Protein AF-A0A7U6Y5M7-F1 (afdb_monomer_lite)

Radius of gyration: 19.62 Å; chains: 1; bounding box: 48×34×71 Å

pLDDT: mean 72.95, std 18.57, range [32.0, 94.06]

Secondary structure (DSSP, 8-state):
-HHHHHHHHHHHHHHHHHHHHHHHHHH-EEE---EEEETTEEEEE-SPBPHHHHHHHHHHHHHHHTTTEEEETTEEEEEHHHHHH-HHHHHHHHHHHHHHHHHHTT----TT-HHHHHHHHHBSSSS---EEESS-HHHHHHHHHH-TTHHHIIIII--SSS---------S-----

Sequence (177 aa):
MLGLAAIVFLTVAAAGSLFWFNWWIRNSWVRVYPICHDGDTLVEFTEPMTDEAFELYARYMLLDSAEYVRVINKTVYSKRWYWLFGDGEHLQITGLVADALAKAHGQKGGRDSHCREIANNGTLRDGWYHAEYYPPNWVRDNLLLISFGVRRERIGYYTPVGRFLKRFEISDNEPKP

Foldseek 3Di:
DVVVVVVVVVVVVVVVVLVVLVCCQQPDKDWAAQWEDPDPFIKGFPFDWDPLLLVLLLVLCCVVPVVFWDADPSIIMGRNNCQQFVSVSSHVSLLSSLCVQCVVVVHRDDPPPSPQSCVPRIGPDHRDTDIAGVPHPCCVVPVVVSPPDPPVVVVPPHTPPNDDPPVPPVPVPDPDD

Structure (mmCIF, N/CA/C/O backbone):
data_AF-A0A7U6Y5M7-F1
#
_entry.id   AF-A0A7U6Y5M7-F1
#
loop_
_atom_site.group_PDB
_atom_site.id
_atom_site.type_symbol
_atom_site.label_atom_id
_atom_site.label_alt_id
_atom_site.label_comp_id
_atom_site.label_asym_id
_atom_site.label_entity_id
_atom_site.label_seq_id
_atom_site.pdbx_PDB_ins_code
_atom_site.Cartn_x
_atom_site.Cartn_y
_atom_site.Cartn_z
_atom_site.occupancy
_atom_site.B_iso_or_equiv
_atom_site.auth_seq_id
_atom_site.auth_comp_id
_atom_site.auth_asym_id
_atom_site.auth_atom_id
_atom_site.pdbx_PDB_model_num
ATOM 1 N N . MET A 1 1 ? 27.346 -0.866 -43.333 1.00 60.56 1 MET A N 1
ATOM 2 C CA . MET A 1 1 ? 27.529 0.197 -42.314 1.00 60.56 1 MET A CA 1
ATOM 3 C C . MET A 1 1 ? 26.210 0.706 -41.720 1.00 60.56 1 MET A C 1
ATOM 5 O O . MET A 1 1 ? 26.149 0.822 -40.505 1.00 60.56 1 MET A O 1
ATOM 9 N N . LEU A 1 2 ? 25.138 0.918 -42.501 1.00 63.16 2 LEU A N 1
ATOM 10 C CA . LEU A 1 2 ? 23.826 1.371 -41.983 1.00 63.16 2 LEU A CA 1
ATOM 11 C C . LEU A 1 2 ? 23.182 0.437 -40.932 1.00 63.16 2 LEU A C 1
ATOM 13 O O . LEU A 1 2 ? 22.636 0.920 -39.946 1.00 63.16 2 LEU A O 1
ATOM 17 N N . GLY A 1 3 ? 23.301 -0.888 -41.087 1.00 66.69 3 GLY A N 1
ATOM 18 C CA . GLY A 1 3 ? 22.752 -1.851 -40.117 1.00 66.69 3 GLY A CA 1
ATOM 19 C C . GLY A 1 3 ? 23.442 -1.832 -38.746 1.00 66.69 3 GLY A C 1
ATOM 20 O O . GLY A 1 3 ? 22.775 -1.934 -37.725 1.00 66.69 3 GLY A O 1
ATOM 21 N N . LEU A 1 4 ? 24.764 -1.624 -38.704 1.00 74.62 4 LEU A N 1
ATOM 22 C CA . LEU A 1 4 ? 25.515 -1.495 -37.448 1.00 74.62 4 LEU A CA 1
ATOM 23 C C . LEU A 1 4 ? 25.164 -0.198 -36.717 1.00 74.62 4 LEU A C 1
ATOM 25 O O . LEU A 1 4 ? 24.981 -0.221 -35.506 1.00 74.62 4 LEU A O 1
ATOM 29 N N . ALA A 1 5 ? 25.006 0.909 -37.448 1.00 76.06 5 ALA A N 1
ATOM 30 C CA . ALA A 1 5 ? 24.549 2.166 -36.864 1.00 76.06 5 ALA A CA 1
ATOM 31 C C . ALA A 1 5 ? 23.149 2.009 -36.246 1.00 76.06 5 ALA A C 1
ATOM 33 O O . ALA A 1 5 ? 22.959 2.375 -35.091 1.00 76.06 5 ALA A O 1
ATOM 34 N N . ALA A 1 6 ? 22.200 1.389 -36.958 1.00 77.69 6 ALA A N 1
ATOM 35 C CA . ALA A 1 6 ? 20.859 1.121 -36.434 1.00 77.69 6 ALA A CA 1
ATOM 36 C C . ALA A 1 6 ? 20.877 0.234 -35.174 1.00 77.69 6 ALA A C 1
ATOM 38 O O . ALA A 1 6 ? 20.188 0.542 -34.205 1.00 77.69 6 ALA A O 1
ATOM 39 N N . ILE A 1 7 ? 21.702 -0.819 -35.151 1.00 81.12 7 ILE A N 1
ATOM 40 C CA . ILE A 1 7 ? 21.872 -1.676 -33.967 1.00 81.12 7 ILE A CA 1
ATOM 41 C C . ILE A 1 7 ? 22.427 -0.869 -32.788 1.00 81.12 7 ILE A C 1
ATOM 43 O O . ILE A 1 7 ? 21.894 -0.972 -31.689 1.00 81.12 7 ILE A O 1
ATOM 47 N N . VAL A 1 8 ? 23.450 -0.038 -33.007 1.00 80.00 8 VAL A N 1
ATOM 48 C CA . VAL A 1 8 ? 24.034 0.816 -31.958 1.00 80.00 8 VAL A CA 1
ATOM 49 C C . VAL A 1 8 ? 23.019 1.838 -31.433 1.00 80.00 8 VAL A C 1
ATOM 51 O O . VAL A 1 8 ? 22.924 2.044 -30.227 1.00 80.00 8 VAL A O 1
ATOM 54 N N . PHE A 1 9 ? 22.207 2.449 -32.299 1.00 79.00 9 PHE A N 1
ATOM 55 C CA . PHE A 1 9 ? 21.150 3.364 -31.856 1.00 79.00 9 PHE A CA 1
ATOM 56 C C . PHE A 1 9 ? 20.083 2.654 -31.023 1.00 79.00 9 PHE A C 1
ATOM 58 O O . PHE A 1 9 ? 19.685 3.166 -29.978 1.00 79.00 9 PHE A O 1
ATOM 65 N N . LEU A 1 10 ? 19.649 1.464 -31.445 1.00 81.44 10 LEU A N 1
ATOM 66 C CA . LEU A 1 10 ? 18.669 0.675 -30.702 1.00 81.44 10 LEU A CA 1
ATOM 67 C C . LEU A 1 10 ? 19.216 0.212 -29.350 1.00 81.44 10 LEU A C 1
ATOM 69 O O . LEU A 1 10 ? 18.488 0.264 -28.362 1.00 81.44 10 LEU A O 1
ATOM 73 N N . THR A 1 11 ? 20.485 -0.193 -29.266 1.00 75.50 11 THR A N 1
ATOM 74 C CA . THR A 1 11 ? 21.089 -0.604 -27.990 1.00 75.50 11 THR A CA 1
ATOM 75 C C . THR A 1 11 ? 21.286 0.570 -27.041 1.00 75.50 11 THR A C 1
ATOM 77 O O . THR A 1 11 ? 21.004 0.424 -25.855 1.00 75.50 11 THR A O 1
ATOM 80 N N . VAL A 1 12 ? 21.694 1.745 -27.532 1.00 77.50 12 VAL A N 1
ATOM 81 C CA . VAL A 1 12 ? 21.801 2.963 -26.710 1.00 77.50 12 VAL A CA 1
ATOM 82 C C . VAL A 1 12 ? 20.425 3.423 -26.230 1.00 77.50 12 VAL A C 1
ATOM 84 O O . VAL A 1 12 ? 20.266 3.733 -25.050 1.00 77.50 12 VAL A O 1
ATOM 87 N N . ALA A 1 13 ? 19.414 3.414 -27.103 1.00 78.38 13 ALA A N 1
ATOM 88 C CA . ALA A 1 13 ? 18.042 3.750 -26.730 1.00 78.38 13 ALA A CA 1
ATOM 89 C C . ALA A 1 13 ? 17.479 2.760 -25.696 1.00 78.38 13 ALA A C 1
ATOM 91 O O . ALA A 1 13 ? 16.921 3.178 -24.681 1.00 78.38 13 ALA A O 1
ATOM 92 N N . ALA A 1 14 ? 17.691 1.457 -25.903 1.00 73.31 14 ALA A N 1
ATOM 93 C CA . ALA A 1 14 ? 17.298 0.423 -24.955 1.00 73.31 14 ALA A CA 1
ATOM 94 C C . ALA A 1 14 ? 18.011 0.608 -23.606 1.00 73.31 14 ALA A C 1
ATOM 96 O O . ALA A 1 14 ? 17.347 0.697 -22.577 1.00 73.31 14 ALA A O 1
ATOM 97 N N . ALA A 1 15 ? 19.337 0.762 -23.594 1.00 71.12 15 ALA A N 1
ATOM 98 C CA . ALA A 1 15 ? 20.110 0.975 -22.371 1.00 71.12 15 ALA A CA 1
ATOM 99 C C . ALA A 1 15 ? 19.679 2.247 -21.620 1.00 71.12 15 ALA A C 1
ATOM 101 O O . ALA A 1 15 ? 19.490 2.206 -20.405 1.00 71.12 15 ALA A O 1
ATOM 102 N N . GLY A 1 16 ? 19.456 3.354 -22.336 1.00 72.62 16 GLY A N 1
ATOM 103 C CA . GLY A 1 16 ? 18.956 4.603 -21.761 1.00 72.62 16 GLY A CA 1
ATOM 104 C C . GLY A 1 16 ? 17.560 4.452 -21.156 1.00 72.62 16 GLY A C 1
ATOM 105 O O . GLY A 1 16 ? 17.325 4.900 -20.034 1.00 72.62 16 GLY A O 1
ATOM 106 N N . SER A 1 17 ? 16.651 3.760 -21.851 1.00 71.62 17 SER A N 1
ATOM 107 C CA . SER A 1 17 ? 15.295 3.501 -21.353 1.00 71.62 17 SER A CA 1
ATOM 108 C C . SER A 1 17 ? 15.289 2.616 -20.102 1.00 71.62 17 SER A C 1
ATOM 110 O O . SER A 1 17 ? 14.590 2.922 -19.137 1.00 71.62 17 SER A O 1
ATOM 112 N N . LEU A 1 18 ? 16.131 1.578 -20.064 1.00 68.12 18 LEU A N 1
ATOM 113 C CA . LEU A 1 18 ? 16.277 0.686 -18.914 1.00 68.12 18 LEU A CA 1
ATOM 114 C C . LEU A 1 18 ? 16.890 1.401 -17.711 1.00 68.12 18 LEU A C 1
ATOM 116 O O . LEU A 1 18 ? 16.425 1.228 -16.583 1.00 68.12 18 LEU A O 1
ATOM 120 N N . PHE A 1 19 ? 17.904 2.234 -17.947 1.00 70.31 19 PHE A N 1
ATOM 121 C CA . PHE A 1 19 ? 18.507 3.058 -16.907 1.00 70.31 19 PHE A CA 1
ATOM 122 C C . PHE A 1 19 ? 17.485 4.025 -16.303 1.00 70.31 19 PHE A C 1
ATOM 124 O O . PHE A 1 19 ? 17.312 4.052 -15.083 1.00 70.31 19 PHE A O 1
ATOM 131 N N . TRP A 1 20 ? 16.775 4.773 -17.153 1.00 74.06 20 TRP A N 1
ATOM 132 C CA . TRP A 1 20 ? 15.734 5.703 -16.723 1.00 74.06 20 TRP A CA 1
ATOM 133 C C . TRP A 1 20 ? 14.638 4.993 -15.927 1.00 74.06 20 TRP A C 1
ATOM 135 O O . TRP A 1 20 ? 14.247 5.458 -14.858 1.00 74.06 20 TRP A O 1
ATOM 145 N N . PHE A 1 21 ? 14.182 3.839 -16.409 1.00 70.06 21 PHE A N 1
ATOM 146 C CA . PHE A 1 21 ? 13.146 3.054 -15.753 1.00 70.06 21 PHE A CA 1
ATOM 147 C C . PHE A 1 21 ? 13.576 2.560 -14.366 1.00 70.06 21 PHE A C 1
ATOM 149 O O . PHE A 1 21 ? 12.857 2.760 -13.386 1.00 70.06 21 PHE A O 1
ATOM 156 N N . ASN A 1 22 ? 14.776 1.984 -14.253 1.00 69.19 22 ASN A N 1
ATOM 157 C CA . ASN A 1 22 ? 15.326 1.548 -12.969 1.00 69.19 22 ASN A CA 1
ATOM 158 C C . ASN A 1 22 ? 15.509 2.732 -12.006 1.00 69.19 22 ASN A C 1
ATOM 160 O O . ASN A 1 22 ? 15.182 2.638 -10.821 1.00 69.19 22 ASN A O 1
ATOM 164 N N . TRP A 1 23 ? 15.982 3.874 -12.512 1.00 76.06 23 TRP A N 1
ATOM 165 C CA . TRP A 1 23 ? 16.098 5.094 -11.721 1.00 76.06 23 TRP A CA 1
ATOM 166 C C . TRP A 1 23 ? 14.731 5.573 -11.218 1.00 76.06 23 TRP A C 1
ATOM 168 O O . TRP A 1 23 ? 14.587 5.865 -10.029 1.00 76.06 23 TRP A O 1
ATOM 178 N N . TRP A 1 24 ? 13.719 5.600 -12.086 1.00 79.56 24 TRP A N 1
ATOM 179 C CA . TRP A 1 24 ? 12.358 6.010 -11.748 1.00 79.56 24 TRP A CA 1
ATOM 180 C C . TRP A 1 24 ? 11.731 5.093 -10.692 1.00 79.56 24 TRP A C 1
ATOM 182 O O . TRP A 1 24 ? 11.214 5.594 -9.692 1.00 79.56 24 TRP A O 1
ATOM 192 N N . ILE A 1 25 ? 11.845 3.768 -10.843 1.00 74.44 25 ILE A N 1
ATOM 193 C CA . ILE A 1 25 ? 11.359 2.782 -9.862 1.00 74.44 25 ILE A CA 1
ATOM 194 C C . ILE A 1 25 ? 12.015 2.984 -8.486 1.00 74.44 25 ILE A C 1
ATOM 196 O O . ILE A 1 25 ? 11.336 2.941 -7.459 1.00 74.44 25 ILE A O 1
ATOM 200 N N . ARG A 1 26 ? 13.329 3.235 -8.446 1.00 71.94 26 ARG A N 1
ATOM 201 C CA . ARG A 1 26 ? 14.085 3.367 -7.188 1.00 71.94 26 ARG A CA 1
ATOM 202 C C . ARG A 1 26 ? 13.866 4.704 -6.482 1.00 71.94 26 ARG A C 1
ATOM 204 O O . ARG A 1 26 ? 13.886 4.771 -5.251 1.00 71.94 26 ARG A O 1
ATOM 211 N N . ASN A 1 27 ? 13.671 5.779 -7.243 1.00 77.31 27 ASN A N 1
ATOM 212 C CA . ASN A 1 27 ? 13.715 7.133 -6.690 1.00 77.31 27 ASN A CA 1
ATOM 213 C C . ASN A 1 27 ? 12.350 7.798 -6.536 1.00 77.31 27 ASN A C 1
ATOM 215 O O . ASN A 1 27 ? 12.230 8.719 -5.724 1.00 77.31 27 ASN A O 1
ATOM 219 N N . SER A 1 28 ? 11.320 7.324 -7.234 1.00 84.19 28 SER A N 1
ATOM 220 C CA . SER A 1 28 ? 9.981 7.898 -7.129 1.00 84.19 28 SER A CA 1
ATOM 221 C C . SER A 1 28 ? 9.132 7.262 -6.022 1.00 84.19 28 SER A C 1
ATOM 223 O O . SER A 1 28 ? 9.426 6.185 -5.496 1.00 84.19 28 SER A O 1
ATOM 225 N N . TRP A 1 29 ? 8.075 7.983 -5.659 1.00 90.62 29 TRP A N 1
ATOM 226 C CA . TRP A 1 29 ? 7.126 7.620 -4.614 1.00 90.62 29 TRP A CA 1
ATOM 227 C C . TRP A 1 29 ? 5.739 7.433 -5.222 1.00 90.62 29 TRP A C 1
ATOM 229 O O . TRP A 1 29 ? 5.406 8.074 -6.223 1.00 90.62 29 TRP A O 1
ATOM 239 N N . VAL A 1 30 ? 4.934 6.582 -4.604 1.00 90.88 30 VAL A N 1
ATOM 240 C CA . VAL A 1 30 ? 3.537 6.346 -4.966 1.00 90.88 30 VAL A CA 1
ATOM 241 C C . VAL A 1 30 ? 2.696 6.301 -3.701 1.00 90.88 30 VAL A C 1
ATOM 243 O O . VAL A 1 30 ? 3.197 5.957 -2.632 1.00 90.88 30 VAL A O 1
ATOM 246 N N . ARG A 1 31 ? 1.441 6.736 -3.806 1.00 91.50 31 ARG A N 1
ATOM 247 C CA . ARG A 1 31 ? 0.473 6.580 -2.723 1.00 91.50 31 ARG A CA 1
ATOM 248 C C . ARG A 1 31 ? 0.182 5.094 -2.549 1.00 91.50 31 ARG A C 1
ATOM 250 O O . ARG A 1 31 ? 0.051 4.393 -3.546 1.00 91.50 31 ARG A O 1
ATOM 257 N N . VAL A 1 32 ? 0.079 4.646 -1.306 1.00 90.94 32 VAL A N 1
ATOM 258 C CA . VAL A 1 32 ? -0.213 3.250 -0.985 1.00 90.94 32 VAL A CA 1
ATOM 259 C C . VAL A 1 32 ? -1.407 3.150 -0.059 1.00 90.94 32 VAL A C 1
ATOM 261 O O . VAL A 1 32 ? -1.591 3.981 0.833 1.00 90.94 32 VAL A O 1
ATOM 264 N N . TYR A 1 33 ? -2.192 2.110 -0.280 1.00 90.94 33 TYR A N 1
ATOM 265 C CA . TYR A 1 33 ? -3.377 1.768 0.487 1.00 90.94 33 TYR A CA 1
ATOM 266 C C . TYR A 1 33 ? -3.188 0.393 1.132 1.00 90.94 33 TYR A C 1
ATOM 268 O O . TYR A 1 33 ? -2.315 -0.355 0.682 1.00 90.94 33 TYR A O 1
ATOM 276 N N . PRO A 1 34 ? -3.963 0.054 2.177 1.00 90.50 34 PRO A N 1
ATOM 277 C CA . PRO A 1 34 ? -3.993 -1.308 2.689 1.00 90.50 34 PRO A CA 1
ATOM 278 C C . PRO A 1 34 ? -4.358 -2.289 1.569 1.00 90.50 34 PRO A C 1
ATOM 280 O O . PRO A 1 34 ? -5.182 -1.962 0.708 1.00 90.50 34 PRO A O 1
ATOM 283 N N . ILE A 1 35 ? -3.753 -3.475 1.586 1.00 90.00 35 ILE A N 1
ATOM 284 C CA . ILE A 1 35 ? -3.990 -4.523 0.588 1.00 90.00 35 ILE A CA 1
ATOM 285 C C . ILE A 1 35 ? -4.381 -5.831 1.261 1.00 90.00 35 ILE A C 1
ATOM 287 O O . ILE A 1 35 ? -3.930 -6.134 2.363 1.00 90.00 35 ILE A O 1
ATOM 291 N N . CYS A 1 36 ? -5.205 -6.630 0.602 1.00 87.00 36 CYS A N 1
ATOM 292 C CA . CYS A 1 36 ? -5.710 -7.871 1.172 1.00 87.00 36 CYS A CA 1
ATOM 293 C C . CYS A 1 36 ? -6.113 -8.873 0.081 1.00 87.00 36 CYS A C 1
ATOM 295 O O . CYS A 1 36 ? -6.228 -8.518 -1.093 1.00 87.00 36 CYS A O 1
ATOM 297 N N . HIS A 1 37 ? -6.341 -10.127 0.473 1.00 84.88 37 HIS A N 1
ATOM 298 C CA . HIS A 1 37 ? -6.851 -11.161 -0.427 1.00 84.88 37 HIS A CA 1
ATOM 299 C C . HIS A 1 37 ? -8.384 -11.193 -0.456 1.00 84.88 37 HIS A C 1
ATOM 301 O O . HIS A 1 37 ? -9.011 -11.531 0.548 1.00 84.88 37 HIS A O 1
ATOM 307 N N . ASP A 1 38 ? -8.972 -10.899 -1.617 1.00 81.12 38 ASP A N 1
ATOM 308 C CA . ASP A 1 38 ? -10.376 -11.181 -1.928 1.00 81.12 38 ASP A CA 1
ATOM 309 C C . ASP A 1 38 ? -10.449 -12.434 -2.818 1.00 81.12 38 ASP A C 1
ATOM 311 O O . ASP A 1 38 ? -10.202 -12.397 -4.030 1.00 81.12 38 ASP A O 1
ATOM 315 N N . GLY A 1 39 ? -10.675 -13.588 -2.183 1.00 81.12 39 GLY A N 1
ATOM 316 C CA . GLY A 1 39 ? -10.466 -14.895 -2.811 1.00 81.12 39 GLY A CA 1
ATOM 317 C C . GLY A 1 39 ? -8.999 -15.093 -3.212 1.00 81.12 39 GLY A C 1
ATOM 318 O O . GLY A 1 39 ? -8.097 -14.879 -2.406 1.00 81.12 39 GLY A O 1
ATOM 319 N N . ASP A 1 40 ? -8.756 -15.459 -4.473 1.00 79.00 40 ASP A N 1
ATOM 320 C CA . ASP A 1 40 ? -7.401 -15.635 -5.029 1.00 79.00 40 ASP A CA 1
ATOM 321 C C . ASP A 1 40 ? -6.770 -14.322 -5.534 1.00 79.00 40 ASP A C 1
ATOM 323 O O . ASP A 1 40 ? -5.683 -14.320 -6.116 1.00 79.00 40 ASP A O 1
ATOM 327 N N . THR A 1 41 ? -7.456 -13.191 -5.355 1.00 82.50 41 THR A N 1
ATOM 328 C CA . THR A 1 41 ? -7.043 -11.900 -5.907 1.00 82.50 41 THR A CA 1
ATOM 329 C C . THR A 1 41 ? -6.498 -10.993 -4.817 1.00 82.50 41 THR A C 1
ATOM 331 O O . THR A 1 41 ? -7.107 -10.845 -3.764 1.00 82.50 41 THR A O 1
ATOM 334 N N . LEU A 1 42 ? -5.373 -10.335 -5.091 1.00 85.38 42 LEU A N 1
ATOM 335 C CA . LEU A 1 42 ? -4.849 -9.269 -4.246 1.00 85.38 42 LEU A CA 1
ATOM 336 C C . LEU A 1 42 ? -5.467 -7.927 -4.663 1.00 85.38 42 LEU A C 1
ATOM 338 O O . LEU A 1 42 ? -5.429 -7.554 -5.841 1.00 85.38 42 LEU A O 1
ATOM 342 N N . VAL A 1 43 ? -6.059 -7.222 -3.703 1.00 88.12 43 VAL A N 1
ATOM 343 C CA . VAL A 1 43 ? -6.779 -5.963 -3.930 1.00 88.12 43 VAL A CA 1
ATOM 344 C C . VAL A 1 43 ? -6.308 -4.869 -2.971 1.00 88.12 43 VAL A C 1
ATOM 346 O O . VAL A 1 43 ? -5.858 -5.177 -1.869 1.00 88.12 43 VAL A O 1
ATOM 349 N N . GLU A 1 44 ? -6.409 -3.602 -3.376 1.00 89.44 44 GLU A N 1
ATOM 350 C CA . GLU A 1 44 ? -6.086 -2.421 -2.561 1.00 89.44 44 GLU A CA 1
ATOM 351 C C . GLU A 1 44 ? -7.333 -1.589 -2.214 1.00 89.44 44 GLU A C 1
ATOM 353 O O . GLU A 1 44 ? -8.170 -1.334 -3.079 1.00 89.44 44 GLU A O 1
ATOM 358 N N . PHE A 1 45 ? -7.452 -1.139 -0.957 1.00 88.00 45 PHE A N 1
ATOM 359 C CA . PHE A 1 45 ? -8.578 -0.324 -0.473 1.00 88.00 45 PHE A CA 1
ATOM 360 C C . PHE A 1 45 ? -8.412 1.148 -0.839 1.00 88.00 45 PHE A C 1
ATOM 362 O O . PHE A 1 45 ? -7.760 1.904 -0.122 1.00 88.00 45 PHE A O 1
ATOM 369 N N . THR A 1 46 ? -9.039 1.596 -1.923 1.00 84.50 46 THR A N 1
ATOM 370 C CA . THR A 1 46 ? -8.937 3.002 -2.350 1.00 84.50 46 THR A CA 1
ATOM 371 C C . THR A 1 46 ? -9.890 3.934 -1.601 1.00 84.50 46 THR A C 1
ATOM 373 O O . THR A 1 46 ? -9.791 5.160 -1.727 1.00 84.50 46 THR A O 1
ATOM 376 N N . GLU A 1 47 ? -10.788 3.380 -0.781 1.00 84.69 47 GLU A N 1
ATOM 377 C CA . GLU A 1 47 ? -11.694 4.169 0.043 1.00 84.69 47 GLU A CA 1
ATOM 378 C C . GLU A 1 47 ? -10.971 4.957 1.147 1.00 84.69 47 GLU A C 1
ATOM 380 O O . GLU A 1 47 ? -9.967 4.504 1.707 1.00 84.69 47 GLU A O 1
ATOM 385 N N . PRO A 1 48 ? -11.476 6.154 1.500 1.00 86.25 48 PRO A N 1
ATOM 386 C CA . PRO A 1 48 ? -10.971 6.882 2.650 1.00 86.25 48 PRO A CA 1
ATOM 387 C C . PRO A 1 48 ? -11.168 6.081 3.943 1.00 86.25 48 PRO A C 1
ATOM 389 O O . PRO A 1 48 ? -12.282 5.664 4.274 1.00 86.25 48 PRO A O 1
ATOM 392 N N . MET A 1 49 ? -10.074 5.910 4.681 1.00 89.19 49 MET A N 1
ATOM 393 C CA . MET A 1 49 ? -10.094 5.293 6.002 1.00 89.19 49 MET A CA 1
ATOM 394 C C . MET A 1 49 ? -10.687 6.235 7.055 1.00 89.19 49 MET A C 1
ATOM 396 O O . MET A 1 49 ? -10.635 7.460 6.906 1.00 89.19 49 MET A O 1
ATOM 400 N N . THR A 1 50 ? -11.202 5.659 8.142 1.00 90.56 50 THR A N 1
ATOM 401 C CA . THR A 1 50 ? -11.463 6.402 9.382 1.00 90.56 50 THR A CA 1
ATOM 402 C C . THR A 1 50 ? -10.149 6.957 9.947 1.00 90.56 50 THR A C 1
ATOM 404 O O . THR A 1 50 ? -9.063 6.467 9.626 1.00 90.56 50 THR A O 1
ATOM 407 N N . ASP A 1 51 ? -10.226 7.981 10.801 1.00 92.31 51 ASP A N 1
ATOM 408 C CA . ASP A 1 51 ? -9.025 8.565 11.417 1.00 92.31 51 ASP A CA 1
ATOM 409 C C . ASP A 1 51 ? -8.258 7.534 12.261 1.00 92.31 51 ASP A C 1
ATOM 411 O O . ASP A 1 51 ? -7.037 7.444 12.156 1.00 92.31 51 ASP A O 1
ATOM 415 N N . GLU A 1 52 ? -8.974 6.692 13.008 1.00 91.75 52 GLU A N 1
ATOM 416 C CA . GLU A 1 52 ? -8.396 5.603 13.802 1.00 91.75 52 GLU A CA 1
ATOM 417 C C . GLU A 1 52 ? -7.674 4.566 12.929 1.00 91.75 52 GLU A C 1
ATOM 419 O O . GLU A 1 52 ? -6.515 4.224 13.181 1.00 91.75 52 GLU A O 1
ATOM 424 N N . ALA A 1 53 ? -8.322 4.096 11.860 1.00 91.50 53 ALA A N 1
ATOM 425 C CA . ALA A 1 53 ? -7.723 3.122 10.956 1.00 91.50 53 ALA A CA 1
ATOM 426 C C . ALA A 1 53 ? -6.521 3.697 10.206 1.00 91.50 53 ALA A C 1
ATOM 428 O O . ALA A 1 53 ? -5.510 3.011 10.036 1.00 91.50 53 ALA A O 1
ATOM 429 N N . PHE A 1 54 ? -6.593 4.969 9.807 1.00 93.62 54 PHE A N 1
ATOM 430 C CA . PHE A 1 54 ? -5.461 5.659 9.208 1.00 93.62 54 PHE A CA 1
ATOM 431 C C . PHE A 1 54 ? -4.277 5.749 10.177 1.00 93.62 54 PHE A C 1
ATOM 433 O O . PHE A 1 54 ? -3.147 5.479 9.771 1.00 93.62 54 PHE A O 1
ATOM 440 N N . GLU A 1 55 ? -4.506 6.114 11.440 1.00 93.94 55 GLU A N 1
ATOM 441 C CA . GLU A 1 55 ? -3.443 6.211 12.444 1.00 93.94 55 GLU A CA 1
ATOM 442 C C . GLU A 1 55 ? -2.774 4.858 12.701 1.00 93.94 55 GLU A C 1
ATOM 444 O O . GLU A 1 55 ? -1.542 4.780 12.727 1.00 93.94 55 GLU A O 1
ATOM 449 N N . LEU A 1 56 ? -3.562 3.784 12.812 1.00 92.75 56 LEU A N 1
ATOM 450 C CA . LEU A 1 56 ? -3.042 2.420 12.932 1.00 92.75 56 LEU A CA 1
ATOM 451 C C . LEU A 1 56 ? -2.224 2.024 11.701 1.00 92.75 56 LEU A C 1
ATOM 453 O O . LEU A 1 56 ? -1.079 1.586 11.836 1.00 92.75 56 LEU A O 1
ATOM 457 N N . TYR A 1 57 ? -2.770 2.228 10.502 1.00 92.75 57 TYR A N 1
ATOM 458 C CA . TYR A 1 57 ? -2.084 1.897 9.257 1.00 92.75 57 TYR A CA 1
ATOM 459 C C . TYR A 1 57 ? -0.777 2.675 9.101 1.00 92.75 57 TYR A C 1
ATOM 461 O O . TYR A 1 57 ? 0.273 2.084 8.851 1.00 92.75 57 TYR A O 1
ATOM 469 N N . ALA A 1 58 ? -0.803 3.989 9.326 1.00 93.06 58 ALA A N 1
ATOM 470 C CA . ALA A 1 58 ? 0.385 4.833 9.290 1.00 93.06 58 ALA A CA 1
ATOM 471 C C . ALA A 1 58 ? 1.436 4.380 10.314 1.00 93.06 58 A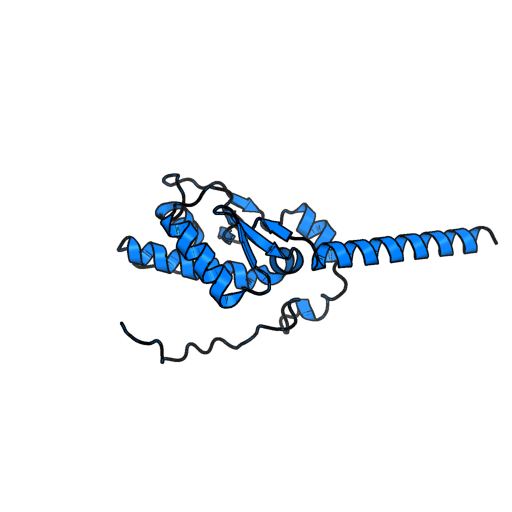LA A C 1
ATOM 473 O O . ALA A 1 58 ? 2.624 4.329 9.990 1.00 93.06 58 ALA A O 1
ATOM 474 N N . ARG A 1 59 ? 1.013 4.015 11.531 1.00 91.56 59 ARG A N 1
ATOM 475 C CA . ARG A 1 59 ? 1.907 3.533 12.587 1.00 91.56 59 ARG A CA 1
ATOM 476 C C . ARG A 1 59 ? 2.617 2.242 12.187 1.00 91.56 59 ARG A C 1
ATOM 478 O O . ARG A 1 59 ? 3.840 2.197 12.286 1.00 91.56 59 ARG A O 1
ATOM 485 N N . TYR A 1 60 ? 1.887 1.220 11.738 1.00 90.94 60 TYR A N 1
ATOM 486 C CA . TYR A 1 60 ? 2.491 -0.062 11.352 1.00 90.94 60 TYR A CA 1
ATOM 487 C C . TYR A 1 60 ? 3.376 0.070 10.110 1.00 90.94 60 TYR A C 1
ATOM 489 O O . TYR A 1 60 ? 4.492 -0.442 10.092 1.00 90.94 60 TYR A O 1
ATOM 497 N N . MET A 1 61 ? 2.943 0.856 9.121 1.00 89.31 61 MET A N 1
ATOM 498 C CA . MET A 1 61 ? 3.753 1.162 7.941 1.00 89.31 61 MET A CA 1
ATOM 499 C C . MET A 1 61 ? 5.088 1.836 8.288 1.00 89.31 61 MET A C 1
ATOM 501 O O . MET A 1 61 ? 6.109 1.566 7.657 1.00 89.31 61 MET A O 1
ATOM 505 N N . LEU A 1 62 ? 5.106 2.721 9.287 1.00 88.50 62 LEU A N 1
ATOM 506 C CA . LEU A 1 62 ? 6.334 3.383 9.726 1.00 88.50 62 LEU A CA 1
ATOM 507 C C . LEU A 1 62 ? 7.196 2.499 10.632 1.00 88.50 62 LEU A C 1
ATOM 509 O O . LEU A 1 62 ? 8.415 2.614 10.567 1.00 88.50 62 LEU A O 1
ATOM 513 N N . LEU A 1 63 ? 6.601 1.631 11.453 1.00 84.06 63 LEU A N 1
ATOM 514 C CA . LEU A 1 63 ? 7.349 0.776 12.379 1.00 84.06 63 LEU A CA 1
ATOM 515 C C . LEU A 1 63 ? 8.331 -0.139 11.633 1.00 84.06 63 LEU A C 1
ATOM 517 O O . LEU A 1 63 ? 9.500 -0.220 12.007 1.00 84.06 63 LEU A O 1
ATOM 521 N N . ASP A 1 64 ? 7.860 -0.756 10.548 1.00 66.88 64 ASP A N 1
ATOM 522 C CA . ASP A 1 64 ? 8.616 -1.782 9.825 1.00 66.88 64 ASP A CA 1
ATOM 523 C C . ASP A 1 64 ? 9.228 -1.284 8.511 1.00 66.88 64 ASP A C 1
ATOM 525 O O . ASP A 1 64 ? 10.075 -1.956 7.928 1.00 66.88 64 ASP A O 1
ATOM 529 N N . SER A 1 65 ? 8.813 -0.116 8.005 1.00 79.25 65 SER A N 1
ATOM 530 C CA . SER A 1 65 ? 9.210 0.366 6.671 1.00 79.25 65 SER A CA 1
ATOM 531 C C . SER A 1 65 ? 9.511 1.867 6.597 1.00 79.25 65 SER A C 1
ATOM 533 O O . SER A 1 65 ? 9.423 2.465 5.524 1.00 79.25 65 SER A O 1
ATOM 535 N N . ALA A 1 66 ? 9.943 2.483 7.706 1.00 81.06 66 ALA A N 1
ATOM 536 C CA . ALA A 1 66 ? 10.296 3.911 7.783 1.00 81.06 66 ALA A CA 1
ATOM 537 C C . ALA A 1 66 ? 11.280 4.399 6.699 1.00 81.06 66 ALA A C 1
ATOM 539 O O . ALA A 1 66 ? 11.214 5.552 6.283 1.00 81.06 66 ALA A O 1
ATOM 540 N N . GLU A 1 67 ? 12.195 3.550 6.222 1.00 82.12 67 GLU A N 1
ATOM 541 C CA . GLU A 1 67 ? 13.149 3.920 5.162 1.00 82.12 67 GLU A CA 1
ATOM 542 C C . GLU A 1 67 ? 12.487 4.068 3.781 1.00 82.12 67 GLU A C 1
ATOM 544 O O . GLU A 1 67 ? 12.998 4.765 2.897 1.00 82.12 67 GLU A O 1
ATOM 549 N N . TYR A 1 68 ? 11.349 3.401 3.580 1.00 83.56 68 TYR A N 1
ATOM 550 C CA . TYR A 1 68 ? 10.669 3.282 2.289 1.00 83.56 68 TYR A CA 1
ATOM 551 C C . TYR A 1 68 ? 9.305 3.952 2.281 1.00 83.56 68 TYR A C 1
ATOM 553 O O . TYR A 1 68 ? 8.718 4.092 1.210 1.00 83.56 68 TYR A O 1
ATOM 561 N N . VAL A 1 69 ? 8.819 4.386 3.441 1.00 89.94 69 VAL A N 1
ATOM 562 C CA . VAL A 1 69 ? 7.494 4.957 3.646 1.00 89.94 69 VAL A CA 1
ATOM 563 C C . VAL A 1 69 ? 7.607 6.370 4.203 1.00 89.94 69 VAL A C 1
ATOM 565 O O . VAL A 1 69 ? 8.482 6.692 4.998 1.00 89.94 69 VAL A O 1
ATOM 568 N N . ARG A 1 70 ? 6.681 7.232 3.794 1.00 93.88 70 ARG A N 1
ATOM 569 C CA . ARG A 1 70 ? 6.475 8.555 4.378 1.00 93.88 70 ARG A CA 1
ATOM 570 C C . ARG A 1 70 ? 4.988 8.854 4.483 1.00 93.88 70 ARG A C 1
ATOM 572 O O . ARG A 1 70 ? 4.205 8.451 3.624 1.00 93.88 70 ARG A O 1
ATOM 579 N N . VAL A 1 71 ? 4.617 9.624 5.495 1.00 93.69 71 VAL A N 1
ATOM 580 C CA . VAL A 1 71 ? 3.236 10.053 5.721 1.00 93.69 71 VAL A CA 1
ATOM 581 C C . VAL A 1 71 ? 3.154 11.564 5.545 1.00 93.69 71 VAL A C 1
ATOM 583 O O . VAL A 1 71 ? 3.893 12.307 6.183 1.00 93.69 71 VAL A O 1
ATOM 586 N N . ILE A 1 72 ? 2.288 12.025 4.642 1.00 92.75 72 ILE A N 1
ATOM 587 C CA . ILE A 1 72 ? 2.104 13.447 4.322 1.00 92.75 72 ILE A CA 1
ATOM 588 C C . ILE A 1 72 ? 0.603 13.711 4.229 1.00 92.75 72 ILE A C 1
ATOM 590 O O . ILE A 1 72 ? -0.067 13.055 3.439 1.00 92.75 72 ILE A O 1
ATOM 594 N N . ASN A 1 73 ? 0.075 14.669 4.998 1.00 90.06 73 ASN A N 1
ATOM 595 C CA . ASN A 1 73 ? -1.335 15.094 4.947 1.00 90.06 73 ASN A CA 1
ATOM 596 C C . ASN A 1 73 ? -2.332 13.916 4.945 1.00 90.06 73 ASN A C 1
ATOM 598 O O . ASN A 1 73 ? -3.086 13.736 3.989 1.00 90.06 73 ASN A O 1
ATOM 602 N N . LYS A 1 74 ? -2.288 13.070 5.984 1.00 88.62 74 LYS A N 1
ATOM 603 C CA . LYS A 1 74 ? -3.115 11.853 6.106 1.00 88.62 74 LYS A CA 1
ATOM 604 C C . LYS A 1 74 ? -3.038 10.894 4.899 1.00 88.62 74 LYS A C 1
ATOM 606 O O . LYS A 1 74 ? -3.980 10.179 4.582 1.00 88.62 74 LYS A O 1
ATOM 611 N N . THR A 1 75 ? -1.907 10.884 4.196 1.00 91.31 75 THR A N 1
ATOM 612 C CA . THR A 1 75 ? -1.668 9.998 3.053 1.00 91.31 75 THR A CA 1
ATOM 613 C C . THR A 1 75 ? -0.351 9.263 3.236 1.00 91.31 75 THR A C 1
ATOM 615 O O . THR A 1 75 ? 0.684 9.887 3.481 1.00 91.31 75 THR A O 1
ATOM 618 N N . VAL A 1 76 ? -0.382 7.939 3.087 1.00 92.44 76 VAL A N 1
ATOM 619 C CA . VAL A 1 76 ? 0.818 7.100 3.113 1.00 92.44 76 VAL A CA 1
ATOM 620 C C . VAL A 1 76 ? 1.381 7.001 1.699 1.00 92.44 76 VAL A C 1
ATOM 622 O O . VAL A 1 76 ? 0.676 6.669 0.746 1.00 92.44 76 VAL A O 1
ATOM 625 N N . TYR A 1 77 ? 2.665 7.307 1.559 1.00 94.06 77 TYR A N 1
ATOM 626 C CA . TYR A 1 77 ? 3.425 7.113 0.335 1.00 94.06 77 TYR A CA 1
ATOM 627 C C . TYR A 1 77 ? 4.531 6.112 0.599 1.00 94.06 77 TYR A C 1
ATOM 629 O O . TYR A 1 77 ? 5.204 6.211 1.622 1.00 94.06 77 TYR A O 1
ATOM 637 N N . SER A 1 78 ? 4.799 5.230 -0.354 1.00 90.50 78 SER A N 1
ATOM 638 C CA . SER A 1 78 ? 5.996 4.403 -0.324 1.00 90.50 78 SER A CA 1
ATOM 639 C C . SER A 1 78 ? 6.830 4.563 -1.589 1.00 90.50 78 SER A C 1
ATOM 641 O O . SER A 1 78 ? 6.392 5.123 -2.602 1.00 90.50 78 SER A O 1
ATOM 643 N N . LYS A 1 79 ? 8.086 4.128 -1.524 1.00 86.25 79 LYS A N 1
ATOM 644 C CA . LYS A 1 79 ? 8.939 3.994 -2.699 1.00 86.25 79 LYS A CA 1
ATOM 645 C C . LYS A 1 79 ? 8.288 3.035 -3.694 1.00 86.25 79 LYS A C 1
ATOM 647 O O . LYS A 1 79 ? 7.855 1.955 -3.308 1.00 86.25 79 LYS A O 1
ATOM 652 N N . ARG A 1 80 ? 8.274 3.390 -4.986 1.00 85.00 80 ARG A N 1
ATOM 653 C CA . ARG A 1 80 ? 7.596 2.581 -6.021 1.00 85.00 80 ARG A CA 1
ATOM 654 C C . ARG A 1 80 ? 8.054 1.130 -6.069 1.00 85.00 80 ARG A C 1
ATOM 656 O O . ARG A 1 80 ? 7.234 0.257 -6.305 1.00 85.00 80 ARG A O 1
ATOM 663 N N . TR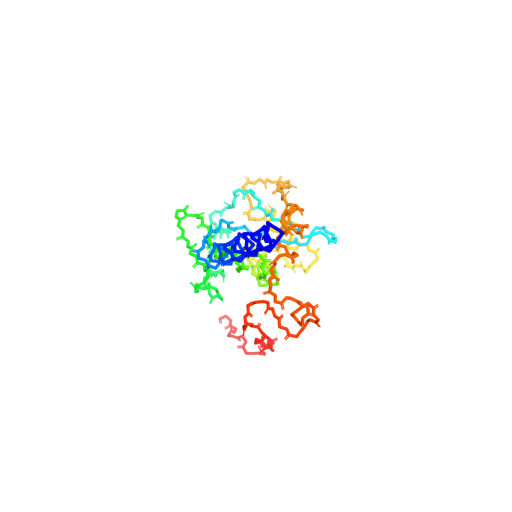P A 1 81 ? 9.341 0.871 -5.868 1.00 79.00 81 TRP A N 1
ATOM 664 C CA . TRP A 1 81 ? 9.856 -0.495 -5.831 1.00 79.00 81 TRP A CA 1
ATOM 665 C C . TRP A 1 81 ? 9.346 -1.283 -4.619 1.00 79.00 81 TRP A C 1
ATOM 667 O O . TRP A 1 81 ? 9.007 -2.447 -4.772 1.00 79.00 81 TRP A O 1
ATOM 677 N N . TYR A 1 82 ? 9.240 -0.653 -3.447 1.00 81.06 82 TYR A N 1
ATOM 678 C CA . TYR A 1 82 ? 8.688 -1.287 -2.251 1.00 81.06 82 TYR A CA 1
ATOM 679 C C . TYR A 1 82 ? 7.191 -1.562 -2.439 1.00 81.06 82 TYR A C 1
ATOM 681 O O . TYR A 1 82 ? 6.752 -2.686 -2.249 1.00 81.06 82 TYR A O 1
ATOM 689 N N . TRP A 1 83 ? 6.438 -0.594 -2.974 1.00 85.94 83 TRP A N 1
ATOM 690 C CA . TRP A 1 83 ? 5.046 -0.811 -3.387 1.00 85.94 83 TRP A CA 1
ATOM 691 C C . TRP A 1 83 ? 4.882 -1.926 -4.425 1.00 85.94 83 TRP A C 1
ATOM 693 O O . TRP A 1 83 ? 3.870 -2.603 -4.417 1.00 85.94 83 TRP A O 1
ATOM 703 N N . LEU A 1 84 ? 5.825 -2.110 -5.350 1.00 78.31 84 LEU A N 1
ATOM 704 C CA . LEU A 1 84 ? 5.677 -3.094 -6.426 1.00 78.31 84 LEU A CA 1
ATOM 705 C C . LEU A 1 84 ? 6.076 -4.516 -6.005 1.00 78.31 84 LEU A C 1
ATOM 707 O O . LEU A 1 84 ? 5.604 -5.478 -6.605 1.00 78.31 84 LEU A O 1
ATOM 711 N N . PHE A 1 85 ? 6.982 -4.644 -5.034 1.00 74.56 85 PHE A N 1
ATOM 712 C CA . PHE A 1 85 ? 7.650 -5.909 -4.708 1.00 74.56 85 PHE A CA 1
ATOM 713 C C . PHE A 1 85 ? 7.574 -6.313 -3.231 1.00 74.56 85 PHE A C 1
ATOM 715 O O . PHE A 1 85 ? 8.139 -7.345 -2.878 1.00 74.56 85 PHE A O 1
ATOM 722 N N . GLY A 1 86 ? 6.942 -5.501 -2.384 1.00 74.56 86 GLY A N 1
ATOM 723 C CA . GLY A 1 86 ? 6.745 -5.754 -0.955 1.00 74.56 86 GLY A CA 1
ATOM 724 C C . GLY A 1 86 ? 5.309 -6.156 -0.613 1.00 74.56 86 GLY A C 1
ATOM 725 O O . GLY A 1 86 ? 4.770 -5.718 0.401 1.00 74.56 86 GLY A O 1
ATOM 726 N N . ASP A 1 87 ? 4.642 -6.904 -1.495 1.00 78.19 87 ASP A N 1
ATOM 727 C CA . ASP A 1 87 ? 3.247 -7.324 -1.322 1.00 78.19 87 ASP A CA 1
ATOM 728 C C . ASP A 1 87 ? 3.040 -8.133 -0.032 1.00 78.19 87 ASP A C 1
ATOM 730 O O . ASP A 1 87 ? 2.067 -7.905 0.682 1.00 78.19 87 ASP A O 1
ATOM 734 N N . GLY A 1 88 ? 3.985 -9.007 0.320 1.00 77.62 88 GLY A N 1
ATOM 735 C CA . GLY A 1 88 ? 3.976 -9.739 1.588 1.00 77.62 88 GLY A CA 1
ATOM 736 C C . GLY A 1 88 ? 3.989 -8.821 2.816 1.00 77.62 88 GLY A C 1
ATOM 737 O O . GLY A 1 88 ? 3.190 -9.004 3.734 1.00 77.62 88 GLY A O 1
ATOM 738 N N . GLU A 1 89 ? 4.851 -7.804 2.827 1.00 78.81 89 GLU A N 1
ATOM 739 C CA . GLU A 1 89 ? 4.944 -6.826 3.912 1.00 78.81 89 GLU A CA 1
ATOM 740 C C . GLU A 1 8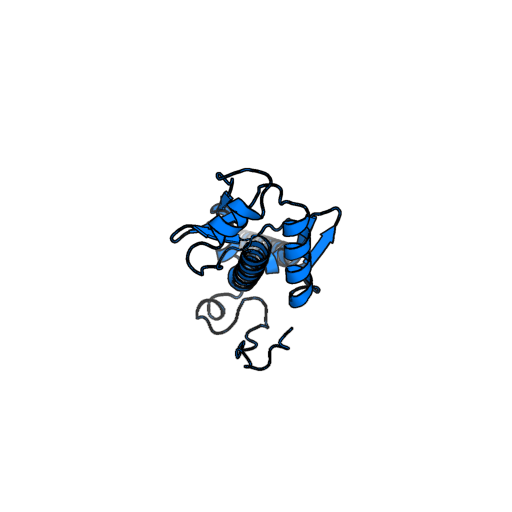9 ? 3.667 -5.978 4.013 1.00 78.81 89 GLU A C 1
ATOM 742 O O . GLU A 1 89 ? 3.122 -5.785 5.102 1.00 78.81 89 GLU A O 1
ATOM 747 N N . HIS A 1 90 ? 3.144 -5.518 2.875 1.00 84.31 90 HIS A N 1
ATOM 748 C CA . HIS A 1 90 ? 1.899 -4.756 2.820 1.00 84.31 90 HIS A CA 1
ATOM 749 C C . HIS A 1 90 ? 0.684 -5.584 3.289 1.00 84.31 90 HIS A C 1
ATOM 751 O O . HIS A 1 90 ? -0.166 -5.069 4.025 1.00 84.31 90 HIS A O 1
ATOM 757 N N . LEU A 1 91 ? 0.617 -6.870 2.922 1.00 84.88 91 LEU A N 1
ATOM 758 C CA . LEU A 1 91 ? -0.397 -7.819 3.393 1.00 84.88 91 LEU A CA 1
ATOM 759 C C . LEU A 1 91 ? -0.320 -8.027 4.908 1.00 84.88 91 LEU A C 1
ATOM 761 O O . LEU A 1 91 ? -1.338 -7.953 5.596 1.00 84.88 91 LEU A O 1
ATOM 765 N N . GLN A 1 92 ? 0.885 -8.246 5.438 1.00 83.50 92 GLN A N 1
ATOM 766 C CA . GLN A 1 92 ? 1.100 -8.439 6.870 1.00 83.50 92 GLN A CA 1
ATOM 767 C C . GLN A 1 92 ? 0.680 -7.204 7.673 1.00 83.50 92 GLN A C 1
ATOM 769 O O . GLN A 1 92 ? -0.046 -7.329 8.659 1.00 83.50 92 GLN A O 1
ATOM 774 N N . ILE A 1 93 ? 1.089 -6.011 7.234 1.00 86.62 93 ILE A N 1
ATOM 775 C CA . ILE A 1 93 ? 0.702 -4.746 7.871 1.00 86.62 93 ILE A CA 1
ATOM 776 C C . ILE A 1 93 ? -0.817 -4.578 7.853 1.00 86.62 93 ILE A C 1
ATOM 778 O O . ILE A 1 93 ? -1.405 -4.192 8.862 1.00 86.62 93 ILE A O 1
ATOM 782 N N . THR A 1 94 ? -1.467 -4.910 6.737 1.00 88.88 94 THR A N 1
ATOM 783 C CA . THR A 1 94 ? -2.928 -4.835 6.640 1.00 88.88 94 THR A CA 1
ATOM 784 C C . THR A 1 94 ? -3.609 -5.806 7.608 1.00 88.88 94 THR A C 1
ATOM 786 O O . THR A 1 94 ? -4.575 -5.418 8.260 1.00 88.88 94 THR A O 1
ATOM 789 N N . GLY A 1 95 ? -3.075 -7.020 7.781 1.00 86.75 95 GLY A N 1
ATOM 790 C CA . GLY A 1 95 ? -3.550 -7.971 8.793 1.00 86.75 95 GLY A CA 1
ATOM 791 C C . GLY A 1 95 ? -3.420 -7.438 10.224 1.00 86.75 95 GLY A C 1
ATOM 792 O O . GLY A 1 95 ? -4.377 -7.497 10.989 1.00 86.75 95 GLY A O 1
ATOM 793 N N . LEU A 1 96 ? -2.284 -6.820 10.571 1.00 87.75 96 LEU A N 1
ATOM 794 C CA . LEU A 1 96 ? -2.083 -6.204 11.892 1.00 87.75 96 LEU A CA 1
ATOM 795 C C . LEU A 1 96 ? -3.073 -5.064 12.166 1.00 87.75 96 LEU A C 1
ATOM 797 O O . LEU A 1 96 ? -3.578 -4.931 13.282 1.00 87.75 96 LEU A O 1
ATOM 801 N N . VAL A 1 97 ? -3.363 -4.242 11.154 1.00 89.88 97 VAL A N 1
ATOM 802 C CA . VAL A 1 97 ? -4.369 -3.176 11.260 1.00 89.88 97 VAL A CA 1
ATOM 803 C C . VAL A 1 97 ? -5.763 -3.767 11.446 1.00 89.88 97 VAL A C 1
ATOM 805 O O . VAL A 1 97 ? -6.501 -3.301 12.311 1.00 89.88 97 VAL A O 1
ATOM 808 N N . ALA A 1 98 ? -6.109 -4.798 10.673 1.00 89.19 98 ALA A N 1
ATOM 809 C CA . ALA A 1 98 ? -7.396 -5.479 10.764 1.00 89.19 98 ALA A CA 1
ATOM 810 C C . ALA A 1 98 ? -7.624 -6.065 12.168 1.00 89.19 98 ALA A C 1
ATOM 812 O O . ALA A 1 98 ? -8.650 -5.786 12.789 1.00 89.19 98 ALA A O 1
ATOM 813 N N . ASP A 1 99 ? -6.626 -6.767 12.713 1.00 87.56 99 ASP A N 1
ATOM 814 C CA . ASP A 1 99 ? -6.673 -7.345 14.059 1.00 87.56 99 ASP A CA 1
ATOM 815 C C . ASP A 1 99 ? -6.800 -6.267 15.150 1.00 87.56 99 ASP A C 1
ATOM 817 O O . ASP A 1 99 ? -7.578 -6.413 16.102 1.00 87.56 99 ASP A O 1
ATOM 821 N N . ALA A 1 100 ? -6.055 -5.163 15.020 1.00 88.62 100 ALA A N 1
ATOM 822 C CA . ALA A 1 100 ? -6.116 -4.046 15.959 1.00 88.62 100 ALA A CA 1
ATOM 823 C C . ALA A 1 100 ? -7.496 -3.368 15.954 1.00 88.62 100 ALA A C 1
ATOM 825 O O . ALA A 1 100 ? -8.049 -3.108 17.026 1.00 88.62 100 ALA A O 1
ATOM 826 N N . LEU A 1 101 ? -8.075 -3.147 14.769 1.00 89.00 101 LEU A N 1
ATOM 827 C CA . LEU A 1 101 ? -9.426 -2.606 14.614 1.00 89.00 101 LEU A CA 1
ATOM 828 C C . LEU A 1 101 ? -10.479 -3.572 15.165 1.00 89.00 101 LEU A C 1
ATOM 830 O O . LEU A 1 101 ? -11.322 -3.171 15.963 1.00 89.00 101 LEU A O 1
ATOM 834 N N . ALA A 1 102 ? -10.414 -4.861 14.824 1.00 86.19 102 ALA A N 1
ATOM 835 C CA . ALA A 1 102 ? -11.347 -5.860 15.343 1.00 86.19 102 ALA A CA 1
ATOM 836 C C . ALA A 1 102 ? -11.359 -5.866 16.882 1.00 86.19 102 ALA A C 1
ATOM 838 O O . ALA A 1 102 ? -12.425 -5.840 17.503 1.00 86.19 102 ALA A O 1
ATOM 839 N N . LYS A 1 103 ? -10.175 -5.803 17.506 1.00 86.88 103 LYS A N 1
ATOM 840 C CA . LYS A 1 103 ? -10.033 -5.713 18.963 1.00 86.88 103 LYS A CA 1
ATOM 841 C C . LYS A 1 103 ? -10.631 -4.424 19.535 1.00 86.88 103 LYS A C 1
ATOM 843 O O . LYS A 1 103 ? -11.313 -4.496 20.558 1.00 86.88 103 LYS A O 1
ATOM 848 N N . ALA A 1 104 ? -10.407 -3.275 18.895 1.00 86.00 104 ALA A N 1
ATOM 849 C CA . ALA A 1 104 ? -10.984 -1.993 19.310 1.00 86.00 104 ALA A CA 1
ATOM 850 C C . ALA A 1 104 ? -12.525 -2.009 19.266 1.00 86.00 104 ALA A C 1
ATOM 852 O O . ALA A 1 104 ? -13.180 -1.461 20.151 1.00 86.00 104 ALA A O 1
ATOM 853 N N . HIS A 1 105 ? -13.102 -2.739 18.308 1.00 84.25 105 HIS A N 1
ATOM 854 C CA . HIS A 1 105 ? -14.547 -2.907 18.140 1.00 84.25 105 HIS A CA 1
ATOM 855 C C . HIS A 1 105 ? -15.144 -4.113 18.897 1.00 84.25 105 HIS A C 1
ATOM 857 O O . HIS A 1 105 ? -16.305 -4.468 18.684 1.0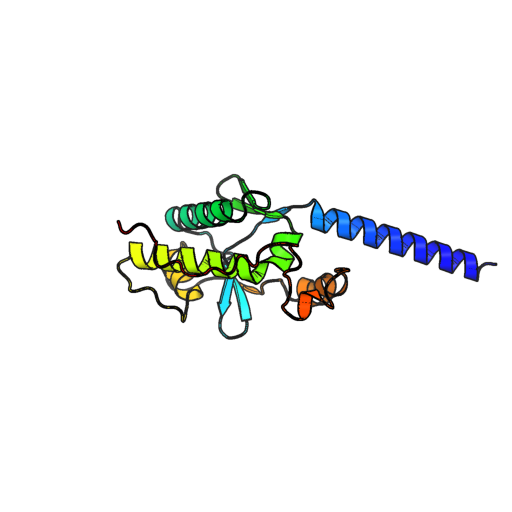0 84.25 105 HIS A O 1
ATOM 863 N N . GLY A 1 106 ? -14.384 -4.762 19.789 1.00 81.88 106 GLY A N 1
ATOM 864 C CA . GLY A 1 106 ? -14.868 -5.888 20.601 1.00 81.88 106 GLY A CA 1
ATOM 865 C C . GLY A 1 106 ? -15.154 -7.174 19.813 1.00 81.88 106 GLY A C 1
ATOM 866 O O . GLY A 1 106 ? -15.848 -8.063 20.309 1.00 81.88 106 GLY A O 1
ATOM 867 N N . GLN A 1 107 ? -14.632 -7.289 18.592 1.00 80.56 107 GLN A N 1
ATOM 868 C CA . GLN A 1 107 ? -14.752 -8.466 17.735 1.00 80.56 107 GLN A CA 1
ATOM 869 C C . GLN A 1 107 ? -13.581 -9.429 17.999 1.00 80.56 107 GLN A C 1
ATOM 871 O O . GLN A 1 107 ? -12.462 -9.018 18.312 1.00 80.56 107 GLN A O 1
ATOM 876 N N . LYS A 1 108 ? -13.824 -10.741 17.883 1.00 68.12 108 LYS A N 1
ATOM 877 C CA . LYS A 1 108 ? -12.733 -11.726 17.841 1.00 68.12 108 LYS A CA 1
ATOM 878 C C . LYS A 1 108 ? -12.151 -11.688 16.429 1.00 68.12 108 LYS A C 1
ATOM 880 O O . LYS A 1 108 ? -12.810 -12.191 15.525 1.00 68.12 108 LYS A O 1
ATOM 885 N N . GLY A 1 109 ? -10.979 -11.075 16.260 1.00 59.47 109 GLY A N 1
ATOM 886 C CA . GLY A 1 109 ? -10.278 -11.038 14.971 1.00 59.47 109 GLY A CA 1
ATOM 887 C C . GLY A 1 109 ? -10.146 -12.435 14.358 1.00 59.47 109 GLY A C 1
ATOM 888 O O . GLY A 1 109 ? -9.985 -13.427 15.084 1.00 59.47 109 GLY A O 1
ATOM 889 N N . GLY A 1 110 ? -10.281 -12.523 13.036 1.00 55.16 110 GLY A N 1
ATOM 890 C CA . GLY A 1 110 ? -10.304 -13.781 12.300 1.00 55.16 110 GLY A CA 1
ATOM 891 C C . GLY A 1 110 ? -9.477 -13.721 11.018 1.00 55.16 110 GLY A C 1
ATOM 892 O O . GLY A 1 110 ? -9.671 -12.856 10.173 1.00 55.16 110 GLY A O 1
ATOM 893 N N . ARG A 1 111 ? -8.602 -14.719 10.835 1.00 51.44 111 ARG A N 1
ATOM 894 C CA . ARG A 1 111 ? -7.667 -14.834 9.696 1.00 51.44 111 ARG A CA 1
ATOM 895 C C . ARG A 1 111 ? -8.327 -14.840 8.309 1.00 51.44 111 ARG A C 1
ATOM 897 O O . ARG A 1 111 ? -7.656 -14.540 7.329 1.00 51.44 111 ARG A O 1
ATOM 904 N N . ASP A 1 112 ? -9.611 -15.183 8.213 1.00 50.62 112 ASP A N 1
ATOM 905 C CA . ASP A 1 112 ? -10.240 -15.522 6.929 1.00 50.62 112 ASP A CA 1
ATOM 906 C C . ASP A 1 112 ? -10.877 -14.338 6.184 1.00 50.62 112 ASP A C 1
ATOM 908 O O . ASP A 1 112 ? -11.334 -14.514 5.056 1.00 50.62 112 ASP A O 1
ATOM 912 N N . SER A 1 113 ? -10.888 -13.114 6.734 1.00 64.62 113 SER A N 1
ATOM 913 C CA . SER A 1 113 ? -11.282 -11.949 5.926 1.00 64.62 113 SER A CA 1
ATOM 914 C C . SER A 1 113 ? -10.763 -10.609 6.448 1.00 64.62 113 SER A C 1
ATOM 916 O O . SER A 1 113 ? -11.560 -9.693 6.663 1.00 64.62 113 SER A O 1
ATOM 918 N N . HIS A 1 114 ? -9.442 -10.442 6.580 1.00 75.94 114 HIS A N 1
ATOM 919 C CA . HIS A 1 114 ? -8.844 -9.128 6.874 1.00 75.94 114 HIS A CA 1
ATOM 920 C C . HIS A 1 114 ? -9.361 -8.028 5.929 1.00 75.94 114 HIS A C 1
ATOM 922 O O . HIS A 1 114 ? -9.555 -6.894 6.355 1.00 75.94 114 HIS A O 1
ATOM 928 N N . CYS A 1 115 ? -9.701 -8.370 4.675 1.00 80.44 115 CYS A N 1
ATOM 929 C CA . CYS A 1 115 ? -10.372 -7.435 3.773 1.00 80.44 115 CYS A CA 1
ATOM 930 C C . CYS A 1 115 ? -11.677 -6.872 4.352 1.00 80.44 115 CYS A C 1
ATOM 932 O O . CYS A 1 115 ? -11.932 -5.672 4.334 1.00 80.44 115 CYS A O 1
ATOM 934 N N . ARG A 1 116 ? -12.537 -7.757 4.853 1.00 80.06 116 ARG A N 1
ATOM 935 C CA . ARG A 1 116 ? -13.859 -7.388 5.352 1.00 80.06 116 ARG A CA 1
ATOM 936 C C . ARG A 1 116 ? -13.768 -6.665 6.690 1.00 80.06 116 ARG A C 1
ATOM 938 O O . ARG A 1 116 ? -14.566 -5.773 6.942 1.00 80.06 116 ARG A O 1
ATOM 945 N N . GLU A 1 117 ? -12.798 -7.026 7.523 1.00 82.56 117 GLU A N 1
ATOM 946 C CA . GLU A 1 117 ? -12.531 -6.332 8.786 1.00 82.56 117 GLU A CA 1
ATOM 947 C C . GLU A 1 117 ? -12.078 -4.888 8.539 1.00 82.56 117 GLU A C 1
ATOM 949 O O . GLU A 1 117 ? -12.640 -3.968 9.132 1.00 82.56 117 GLU A O 1
ATOM 954 N N . ILE A 1 118 ? -11.135 -4.673 7.612 1.00 85.56 118 ILE A N 1
ATOM 955 C CA . ILE A 1 118 ? -10.721 -3.329 7.181 1.00 85.56 118 ILE A CA 1
ATOM 956 C C . ILE A 1 118 ? -11.901 -2.567 6.579 1.00 85.56 118 ILE A C 1
ATOM 958 O O . ILE A 1 118 ? -12.120 -1.415 6.940 1.00 85.56 118 ILE A O 1
ATOM 962 N N . ALA A 1 119 ? -12.682 -3.203 5.703 1.00 85.19 119 ALA A N 1
ATOM 963 C CA . ALA A 1 119 ? -13.855 -2.581 5.098 1.00 85.19 119 ALA A CA 1
ATOM 964 C C . ALA A 1 119 ? -14.853 -2.095 6.160 1.00 85.19 119 ALA A C 1
ATOM 966 O O . ALA A 1 119 ? -15.217 -0.924 6.168 1.00 85.19 119 ALA A O 1
ATOM 967 N N . ASN A 1 120 ? -15.250 -2.972 7.082 1.00 83.06 120 ASN A N 1
ATOM 968 C CA . ASN A 1 120 ? -16.309 -2.689 8.050 1.00 83.06 120 ASN A CA 1
ATOM 969 C C . ASN A 1 120 ? -15.877 -1.727 9.160 1.00 83.06 120 ASN A C 1
ATOM 971 O O . ASN A 1 120 ? -16.660 -0.883 9.577 1.00 83.06 120 ASN A O 1
ATOM 975 N N . ASN A 1 121 ? -14.655 -1.883 9.671 1.00 85.25 121 ASN A N 1
ATOM 976 C CA . ASN A 1 121 ? -14.207 -1.159 10.862 1.00 85.25 121 ASN A CA 1
ATOM 977 C C . ASN A 1 121 ? -13.259 0.002 10.517 1.00 85.25 121 ASN A C 1
ATOM 979 O O . ASN A 1 121 ? -13.024 0.881 11.342 1.00 85.25 121 ASN A O 1
ATOM 983 N N . GLY A 1 122 ? -12.678 -0.000 9.316 1.00 84.00 122 GLY A N 1
ATOM 984 C CA . GLY A 1 122 ? -11.603 0.913 8.939 1.00 84.00 122 GLY A CA 1
ATOM 985 C C . GLY A 1 122 ? -11.926 1.889 7.818 1.00 84.00 122 GLY A C 1
ATOM 986 O O . GLY A 1 122 ? -11.131 2.800 7.591 1.00 84.00 122 GLY A O 1
ATOM 987 N N . THR A 1 123 ? -13.065 1.756 7.138 1.00 85.06 123 THR A N 1
ATOM 988 C CA . THR A 1 123 ? -13.480 2.686 6.075 1.00 85.06 123 THR A CA 1
ATOM 989 C C . THR A 1 123 ? -14.666 3.545 6.503 1.00 85.06 123 THR A C 1
ATOM 991 O O . THR A 1 123 ? -15.398 3.217 7.432 1.00 85.06 123 THR A O 1
ATOM 994 N N . LEU A 1 124 ? -14.851 4.689 5.839 1.00 78.25 124 LEU A N 1
ATOM 995 C CA . LEU A 1 124 ? -15.974 5.595 6.114 1.00 78.25 124 LEU A CA 1
ATOM 996 C C . LEU A 1 124 ? -17.326 5.091 5.566 1.00 78.25 124 LEU A C 1
ATOM 998 O O . LEU A 1 124 ? -18.331 5.790 5.716 1.00 78.25 124 LEU A O 1
ATOM 1002 N N . ARG A 1 125 ? -17.374 3.928 4.904 1.00 69.38 125 ARG A N 1
ATOM 1003 C CA . ARG A 1 125 ? -18.596 3.343 4.341 1.00 69.38 125 ARG A CA 1
ATOM 1004 C C . ARG A 1 125 ? -18.945 2.031 5.024 1.00 69.38 125 ARG A C 1
ATOM 1006 O O . ARG A 1 125 ? -18.094 1.196 5.290 1.00 69.38 125 ARG A O 1
ATOM 1013 N N . ASP A 1 126 ? -20.239 1.852 5.258 1.00 60.84 126 ASP A N 1
ATOM 1014 C CA . ASP A 1 126 ? -20.764 0.688 5.962 1.00 60.84 126 ASP A CA 1
ATOM 1015 C C . ASP A 1 126 ? -21.034 -0.461 4.968 1.00 60.84 126 ASP A C 1
ATOM 1017 O O . ASP A 1 126 ? -21.877 -0.352 4.071 1.00 60.84 126 ASP A O 1
ATOM 1021 N N . GLY A 1 127 ? -20.287 -1.561 5.098 1.00 56.94 127 GLY A N 1
ATOM 1022 C CA . GLY A 1 127 ? -20.563 -2.857 4.459 1.00 56.94 127 GLY A CA 1
ATOM 1023 C C . GLY A 1 127 ? -20.216 -3.027 2.971 1.00 56.94 127 GLY A C 1
ATOM 1024 O O . GLY A 1 127 ? -20.234 -4.161 2.489 1.00 56.94 127 GLY A O 1
ATOM 1025 N N . TRP A 1 128 ? -19.865 -1.962 2.242 1.00 64.31 128 TRP A N 1
ATOM 1026 C CA . TRP A 1 128 ? -19.399 -2.031 0.849 1.00 64.31 128 TRP A CA 1
ATOM 1027 C C . TRP A 1 128 ? -18.129 -1.211 0.679 1.00 64.31 128 TRP A C 1
ATOM 1029 O O . TRP A 1 128 ? -18.159 -0.003 0.889 1.00 64.31 128 TRP A O 1
ATOM 1039 N N . TYR A 1 129 ? -17.049 -1.865 0.251 1.00 70.38 129 TYR A N 1
ATOM 1040 C CA . TYR A 1 129 ? -15.773 -1.215 -0.014 1.00 70.38 129 TYR A CA 1
ATOM 1041 C C . TYR A 1 129 ? -15.479 -1.182 -1.514 1.00 70.38 129 TYR A C 1
ATOM 1043 O O . TYR A 1 129 ? -15.781 -2.121 -2.254 1.00 70.38 129 TYR A O 1
ATOM 1051 N N . HIS A 1 130 ? -14.888 -0.091 -1.986 1.00 78.62 130 HIS A N 1
ATOM 1052 C CA . HIS A 1 130 ? -14.229 -0.034 -3.284 1.00 78.62 130 HIS A CA 1
ATOM 1053 C C . HIS A 1 130 ? -12.784 -0.504 -3.140 1.00 78.62 130 HIS A C 1
ATOM 1055 O O . HIS A 1 130 ? -12.002 0.058 -2.369 1.00 78.62 130 HIS A O 1
ATOM 1061 N N . ALA A 1 131 ? -12.445 -1.540 -3.901 1.00 83.19 131 ALA A N 1
ATOM 1062 C CA . ALA A 1 131 ? -11.080 -2.001 -4.042 1.00 83.19 131 ALA A CA 1
ATOM 1063 C C . ALA A 1 131 ? -10.695 -2.143 -5.511 1.00 83.19 131 ALA A C 1
ATOM 1065 O O . ALA A 1 131 ? -11.535 -2.401 -6.377 1.00 83.19 131 ALA A O 1
ATOM 1066 N N . GLU A 1 132 ? -9.409 -1.965 -5.776 1.00 88.06 132 GLU A N 1
ATOM 1067 C CA . GLU A 1 132 ? -8.813 -2.124 -7.099 1.00 88.06 132 GLU A CA 1
ATOM 1068 C C . GLU A 1 132 ? -7.827 -3.293 -7.094 1.00 88.06 132 GLU A C 1
ATOM 1070 O O . GLU A 1 132 ? -7.288 -3.660 -6.053 1.00 88.06 132 GLU A O 1
ATOM 1075 N N . TYR A 1 133 ? -7.580 -3.897 -8.259 1.00 87.31 133 TYR A N 1
ATOM 1076 C CA . TYR A 1 133 ? -6.565 -4.945 -8.382 1.00 87.31 133 TYR A CA 1
ATOM 1077 C C . TYR A 1 133 ? -5.184 -4.410 -8.012 1.00 87.31 133 TYR A C 1
ATOM 1079 O O . TYR A 1 133 ? -4.742 -3.402 -8.570 1.00 87.31 133 TYR A O 1
ATOM 1087 N N . TYR A 1 134 ? -4.472 -5.145 -7.160 1.00 84.25 134 TYR A N 1
ATOM 1088 C CA . TYR A 1 134 ? -3.121 -4.807 -6.749 1.00 84.25 134 TYR A CA 1
ATOM 1089 C C . TYR A 1 134 ? -2.102 -5.897 -7.149 1.00 84.25 134 TYR A C 1
ATOM 1091 O O . TYR A 1 134 ? -2.300 -7.075 -6.847 1.00 84.25 134 TYR A O 1
ATOM 1099 N N . PRO A 1 135 ? -0.975 -5.514 -7.779 1.00 80.06 135 PRO A N 1
ATOM 1100 C CA . PRO A 1 135 ? -0.844 -4.286 -8.560 1.00 80.06 135 PRO A CA 1
ATOM 1101 C C . PRO A 1 135 ? -1.832 -4.315 -9.749 1.00 80.06 135 PRO A C 1
ATOM 1103 O O . PRO A 1 135 ? -2.253 -5.400 -10.168 1.00 80.06 135 PRO A O 1
ATOM 1106 N N . PRO A 1 136 ? -2.181 -3.164 -10.356 1.00 81.81 136 PRO A N 1
ATOM 1107 C CA . PRO A 1 136 ? -3.073 -3.140 -11.513 1.00 81.81 136 PRO A CA 1
ATOM 1108 C C . PRO A 1 136 ? -2.600 -4.093 -12.619 1.00 81.81 136 PRO A C 1
ATOM 1110 O O . PRO A 1 136 ? -1.398 -4.203 -12.863 1.00 81.81 136 PRO A O 1
ATOM 1113 N N . ASN A 1 137 ? -3.523 -4.747 -13.335 1.00 76.88 137 ASN A N 1
ATOM 1114 C CA . ASN A 1 137 ? -3.176 -5.771 -14.338 1.00 76.88 137 ASN A CA 1
ATOM 1115 C C . ASN A 1 137 ? -2.097 -5.294 -15.327 1.00 76.88 137 ASN A C 1
ATOM 1117 O O . ASN A 1 137 ? -1.137 -6.007 -15.590 1.00 76.88 137 ASN A O 1
ATOM 1121 N N . TRP A 1 138 ? -2.176 -4.045 -15.795 1.00 73.75 138 TRP A N 1
ATOM 1122 C CA . TRP A 1 138 ? -1.170 -3.488 -16.701 1.00 73.75 138 TRP A CA 1
ATOM 1123 C C . TRP A 1 138 ? 0.236 -3.406 -16.075 1.00 73.75 138 TRP A C 1
ATOM 1125 O O . TRP A 1 138 ? 1.226 -3.600 -16.778 1.00 73.75 138 TRP A O 1
ATOM 1135 N N . VAL A 1 139 ? 0.344 -3.152 -14.767 1.00 74.12 139 VAL A N 1
ATOM 1136 C CA . VAL A 1 139 ? 1.611 -3.155 -14.020 1.00 74.12 139 VAL A CA 1
ATOM 1137 C C . VAL A 1 139 ? 2.156 -4.572 -13.929 1.00 74.12 139 VAL A C 1
ATOM 1139 O O . VAL A 1 139 ? 3.334 -4.791 -14.219 1.00 74.12 139 VAL A O 1
ATOM 1142 N N . ARG A 1 140 ? 1.300 -5.539 -13.584 1.00 63.91 140 ARG A N 1
ATOM 1143 C CA . ARG A 1 140 ? 1.671 -6.956 -13.529 1.00 63.91 140 ARG A CA 1
ATOM 1144 C C . ARG A 1 140 ? 2.177 -7.451 -14.884 1.00 63.91 140 ARG A C 1
ATOM 1146 O O . ARG A 1 140 ? 3.227 -8.084 -14.961 1.00 63.91 140 ARG A O 1
ATOM 1153 N N . ASP A 1 141 ? 1.455 -7.115 -15.944 1.00 64.75 141 ASP A N 1
ATOM 1154 C CA . ASP A 1 141 ? 1.675 -7.675 -17.273 1.00 64.75 141 ASP A CA 1
ATOM 1155 C C . ASP A 1 141 ? 2.835 -6.988 -18.017 1.00 64.75 141 ASP A C 1
ATOM 1157 O O . ASP A 1 141 ? 3.439 -7.599 -18.893 1.00 64.75 141 ASP A O 1
ATOM 1161 N N . ASN A 1 142 ? 3.200 -5.750 -17.655 1.00 64.00 142 ASN A N 1
ATOM 1162 C CA . ASN A 1 142 ? 4.268 -5.000 -18.333 1.00 64.00 142 ASN A CA 1
ATOM 1163 C C . ASN A 1 142 ? 5.486 -4.723 -17.444 1.00 64.00 142 ASN A C 1
ATOM 1165 O O . ASN A 1 142 ? 6.621 -4.877 -17.888 1.00 64.00 142 ASN A O 1
ATOM 1169 N N . LEU A 1 143 ? 5.292 -4.308 -16.190 1.00 63.72 143 LEU A N 1
ATOM 1170 C CA . LEU A 1 143 ? 6.386 -3.807 -15.349 1.00 63.72 143 LEU A CA 1
ATOM 1171 C C . LEU A 1 143 ? 7.110 -4.924 -14.590 1.00 63.72 143 LEU A C 1
ATOM 1173 O O . LEU A 1 143 ? 8.331 -4.857 -14.446 1.00 63.72 143 LEU A O 1
ATOM 1177 N N . LEU A 1 144 ? 6.406 -5.986 -14.179 1.00 56.72 144 LEU A N 1
ATOM 1178 C CA . LEU A 1 144 ? 7.034 -7.149 -13.526 1.00 56.72 144 LEU A CA 1
ATOM 1179 C C . LEU A 1 144 ? 7.911 -7.987 -14.468 1.00 56.72 144 LEU A C 1
ATOM 1181 O O . LEU A 1 144 ? 8.706 -8.802 -14.001 1.00 56.72 144 LEU A O 1
ATOM 1185 N N . LEU A 1 145 ? 7.740 -7.844 -15.786 1.00 54.72 145 LEU A N 1
ATOM 1186 C CA . LEU A 1 145 ? 8.567 -8.520 -16.792 1.00 54.72 145 LEU A CA 1
ATOM 1187 C C . LEU A 1 145 ? 9.867 -7.758 -17.082 1.00 54.72 145 LEU A C 1
ATOM 1189 O O . LEU A 1 145 ? 10.853 -8.365 -17.494 1.00 54.72 145 LEU A O 1
ATOM 1193 N N . ILE A 1 146 ? 9.867 -6.440 -16.864 1.00 52.66 146 ILE A N 1
ATOM 1194 C CA . ILE A 1 146 ? 10.982 -5.532 -17.172 1.00 52.66 146 ILE A CA 1
ATOM 1195 C C . ILE A 1 146 ? 11.854 -5.281 -15.931 1.00 52.66 146 ILE A C 1
ATOM 1197 O O . ILE A 1 146 ? 12.952 -4.733 -16.040 1.00 52.66 146 ILE A O 1
ATOM 1201 N N . SER A 1 147 ? 11.430 -5.712 -14.738 1.00 51.94 147 SER A N 1
ATOM 1202 C CA . SER A 1 147 ? 12.289 -5.680 -13.558 1.00 51.94 147 SER A CA 1
ATOM 1203 C C . SER A 1 147 ? 13.439 -6.685 -13.703 1.00 51.94 147 SER A C 1
ATOM 1205 O O . SER A 1 147 ? 13.313 -7.897 -13.533 1.00 51.94 147 SER A O 1
ATOM 1207 N N . PHE A 1 148 ? 14.609 -6.168 -14.072 1.00 42.81 148 PHE A N 1
ATOM 1208 C CA . PHE A 1 148 ? 15.850 -6.932 -14.117 1.00 42.81 148 PHE A CA 1
ATOM 1209 C C . PHE A 1 148 ? 16.212 -7.402 -12.698 1.00 42.81 148 PHE A C 1
ATOM 1211 O O . PHE A 1 148 ? 16.633 -6.593 -11.874 1.00 42.81 148 PHE A O 1
ATOM 1218 N N . GLY A 1 149 ? 16.046 -8.704 -12.424 1.00 41.94 149 GLY A N 1
ATOM 1219 C CA . GLY A 1 149 ? 16.467 -9.339 -11.162 1.00 41.94 149 GLY A CA 1
ATOM 1220 C C . GLY A 1 149 ? 15.740 -10.633 -10.761 1.00 41.94 149 GLY A C 1
ATOM 1221 O O . GLY A 1 149 ? 16.296 -11.458 -10.043 1.00 41.94 149 GLY A O 1
ATOM 1222 N N . VAL A 1 150 ? 14.538 -10.901 -11.280 1.00 43.34 150 VAL A N 1
ATOM 1223 C CA . VAL A 1 150 ? 13.580 -11.706 -10.494 1.00 43.34 150 VAL A CA 1
ATOM 1224 C C . VAL A 1 150 ? 13.567 -13.222 -10.742 1.00 43.34 150 VAL A C 1
ATOM 1226 O O . VAL A 1 150 ? 12.783 -13.922 -10.111 1.00 43.34 150 VAL A O 1
ATOM 1229 N N . ARG A 1 151 ? 14.385 -13.817 -11.627 1.00 38.41 151 ARG A N 1
ATOM 1230 C CA . ARG A 1 151 ? 14.248 -15.280 -11.859 1.00 38.41 151 ARG A CA 1
ATOM 1231 C C . ARG A 1 151 ? 14.731 -16.129 -10.673 1.00 38.41 151 ARG A C 1
ATOM 1233 O O . ARG A 1 151 ? 14.246 -17.241 -10.525 1.00 38.41 151 ARG A O 1
ATOM 1240 N N . ARG A 1 152 ? 15.642 -15.618 -9.829 1.00 36.44 152 ARG A N 1
ATOM 1241 C CA . ARG A 1 152 ? 16.048 -16.265 -8.560 1.00 36.44 152 ARG A CA 1
ATOM 1242 C C . ARG A 1 152 ? 15.307 -15.720 -7.328 1.00 36.44 152 ARG A C 1
ATOM 1244 O O . ARG A 1 152 ? 15.148 -16.468 -6.373 1.00 36.44 152 ARG A O 1
ATOM 1251 N N . GLU A 1 153 ? 14.787 -14.493 -7.378 1.00 39.28 153 GLU A N 1
ATOM 1252 C CA . GLU A 1 153 ? 13.904 -13.923 -6.338 1.00 39.28 153 GLU A CA 1
ATOM 1253 C C . GLU A 1 153 ? 12.493 -14.559 -6.382 1.00 39.28 153 GLU A C 1
ATOM 1255 O O . GLU A 1 153 ? 11.922 -14.869 -5.343 1.00 39.28 153 GLU A O 1
ATOM 1260 N N . ARG A 1 154 ? 11.979 -14.925 -7.572 1.00 41.69 154 ARG A N 1
ATOM 1261 C CA . ARG A 1 154 ? 10.693 -15.645 -7.765 1.00 41.69 154 ARG A CA 1
ATOM 1262 C C . ARG A 1 154 ? 10.647 -17.072 -7.205 1.00 41.69 154 ARG A C 1
ATOM 1264 O O . ARG A 1 154 ? 9.562 -17.630 -7.114 1.00 41.69 154 ARG A O 1
ATOM 1271 N N . ILE A 1 155 ? 11.787 -17.684 -6.874 1.00 39.44 155 ILE A N 1
ATOM 1272 C CA . ILE A 1 155 ? 11.844 -19.065 -6.343 1.00 39.44 155 ILE A CA 1
ATOM 1273 C C . ILE A 1 155 ? 11.633 -19.070 -4.810 1.00 39.44 155 ILE A C 1
ATOM 1275 O O . ILE A 1 155 ? 11.676 -20.119 -4.181 1.00 39.44 155 ILE A O 1
ATOM 1279 N N . GLY A 1 156 ? 11.376 -17.907 -4.194 1.00 35.47 156 GLY A N 1
ATOM 1280 C CA . GLY A 1 156 ? 10.972 -17.825 -2.787 1.00 35.47 156 GLY A CA 1
ATOM 1281 C C . GLY A 1 156 ? 12.126 -17.822 -1.783 1.00 35.47 156 GLY A C 1
ATOM 1282 O O . GLY A 1 156 ? 11.906 -18.095 -0.608 1.00 35.47 156 GLY A O 1
ATOM 1283 N N . TYR A 1 157 ? 13.353 -17.508 -2.216 1.00 33.28 157 TYR A N 1
ATOM 1284 C CA . TYR A 1 157 ? 14.496 -17.376 -1.302 1.00 33.28 157 TYR A CA 1
ATOM 1285 C C . TYR A 1 157 ? 14.745 -15.933 -0.828 1.00 33.28 157 TYR A C 1
ATOM 1287 O O . TYR A 1 157 ? 15.323 -15.757 0.241 1.00 33.28 157 TYR A O 1
ATOM 1295 N N . TYR A 1 158 ? 14.301 -14.913 -1.577 1.00 34.56 158 TYR A N 1
ATOM 1296 C CA . TYR A 1 158 ? 14.488 -13.490 -1.252 1.00 34.56 158 TYR A CA 1
ATOM 1297 C C . TYR A 1 158 ? 13.367 -12.647 -1.880 1.00 34.56 158 TYR A C 1
ATOM 1299 O O . TYR A 1 158 ? 13.055 -12.853 -3.054 1.00 34.56 158 TYR A O 1
ATOM 1307 N N . THR A 1 159 ? 12.793 -11.690 -1.140 1.00 36.78 159 THR A N 1
ATOM 1308 C CA . THR A 1 159 ? 12.010 -10.610 -1.759 1.00 36.78 159 THR A CA 1
ATOM 1309 C C . THR A 1 159 ? 12.966 -9.711 -2.569 1.00 36.78 159 THR A C 1
ATOM 1311 O O . THR A 1 159 ? 14.147 -9.613 -2.230 1.00 36.78 159 THR A O 1
ATOM 1314 N N . PRO A 1 160 ? 12.517 -9.047 -3.653 1.00 39.25 160 PRO A N 1
ATOM 1315 C CA . PRO A 1 160 ? 13.334 -8.095 -4.434 1.00 39.25 160 PRO A CA 1
ATOM 1316 C C . PRO A 1 160 ? 13.846 -6.896 -3.610 1.00 39.25 160 PRO A C 1
ATOM 1318 O O . PRO A 1 160 ? 14.666 -6.091 -4.059 1.00 39.25 160 PRO A O 1
ATOM 1321 N N . VAL A 1 161 ? 13.353 -6.780 -2.378 1.00 43.06 161 VAL A N 1
ATOM 1322 C CA . VAL A 1 161 ? 13.917 -6.018 -1.273 1.00 43.06 161 VAL A CA 1
ATOM 1323 C C . VAL A 1 161 ? 15.012 -6.887 -0.647 1.00 43.06 161 VAL A C 1
ATOM 1325 O O . VAL A 1 161 ? 14.717 -7.859 0.030 1.00 43.06 161 VAL A O 1
ATOM 1328 N N . GLY A 1 162 ? 16.293 -6.589 -0.873 1.00 34.12 162 GLY A N 1
ATOM 1329 C CA . GLY A 1 162 ? 17.435 -7.426 -0.450 1.00 34.12 162 GLY A CA 1
ATOM 1330 C C . GLY A 1 162 ? 17.599 -7.744 1.057 1.00 34.12 162 GLY A C 1
ATOM 1331 O O . GLY A 1 162 ? 18.674 -8.181 1.459 1.00 34.12 162 GLY A O 1
ATOM 1332 N N . ARG A 1 163 ? 16.583 -7.522 1.894 1.00 39.00 163 ARG A N 1
ATOM 1333 C CA . ARG A 1 163 ? 16.315 -8.012 3.261 1.00 39.00 163 ARG A CA 1
ATOM 1334 C C . ARG A 1 163 ? 14.777 -7.996 3.351 1.00 39.00 163 ARG A C 1
ATOM 1336 O O . ARG A 1 163 ? 14.204 -7.052 2.847 1.00 39.00 163 ARG A O 1
ATOM 1343 N N . PHE A 1 164 ? 14.050 -9.019 3.792 1.00 40.75 164 PHE A N 1
ATOM 1344 C CA . PHE A 1 164 ? 13.540 -9.106 5.168 1.00 40.75 164 PHE A CA 1
ATOM 1345 C C . PHE A 1 164 ? 12.845 -10.467 5.391 1.00 40.75 164 PHE A C 1
ATOM 1347 O O . PHE A 1 164 ? 11.695 -10.548 5.794 1.00 40.75 164 PHE A O 1
ATOM 1354 N N . LEU A 1 165 ? 13.571 -11.575 5.237 1.00 35.56 165 LEU A N 1
ATOM 1355 C CA . LEU A 1 165 ? 13.317 -12.725 6.109 1.00 35.56 165 LEU A CA 1
ATOM 1356 C C . LEU A 1 165 ? 14.150 -12.525 7.379 1.00 35.56 165 LEU A C 1
ATOM 1358 O O . LEU A 1 165 ? 15.138 -13.219 7.613 1.00 35.56 165 LEU A O 1
ATOM 1362 N N . LYS A 1 166 ? 13.742 -11.586 8.244 1.00 34.88 166 LYS A N 1
ATOM 1363 C CA . LYS A 1 166 ? 13.774 -11.967 9.656 1.00 34.88 166 LYS A CA 1
ATOM 1364 C C . LYS A 1 166 ? 12.671 -13.003 9.739 1.00 34.88 166 LYS A C 1
ATOM 1366 O O . LYS A 1 166 ? 11.506 -12.678 9.560 1.00 34.88 166 LYS A O 1
ATOM 1371 N N . ARG A 1 167 ? 13.060 -14.263 9.914 1.00 34.09 167 ARG A N 1
ATOM 1372 C CA . ARG A 1 167 ? 12.154 -15.298 10.392 1.00 34.09 167 ARG 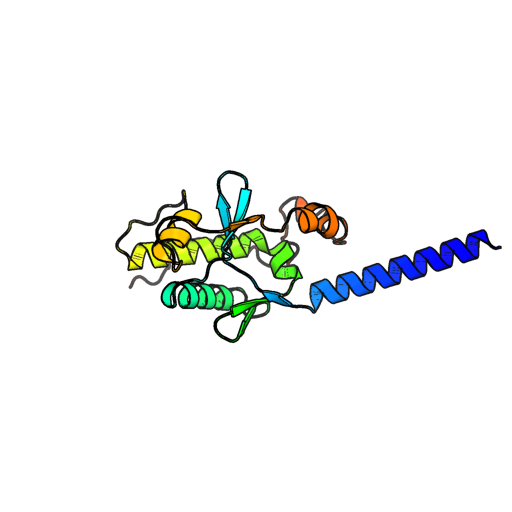A CA 1
ATOM 1373 C C . ARG A 1 167 ? 11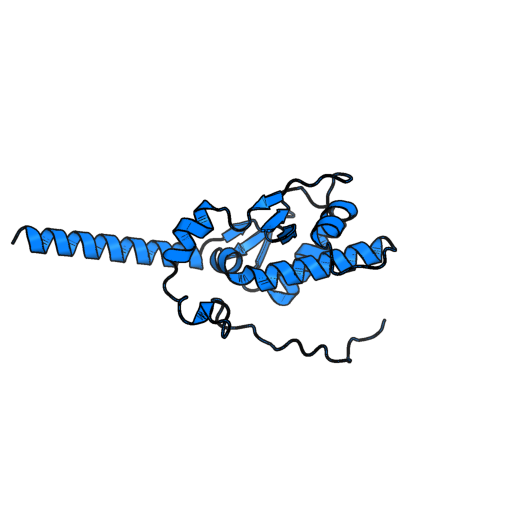.450 -14.673 11.595 1.00 34.09 167 ARG A C 1
ATOM 1375 O O . ARG A 1 167 ? 12.102 -14.434 12.610 1.00 34.09 167 ARG A O 1
ATOM 1382 N N . PHE A 1 168 ? 10.184 -14.294 11.442 1.00 39.72 168 PHE A N 1
ATOM 1383 C CA . PHE A 1 168 ? 9.345 -13.949 12.574 1.00 39.72 168 PHE A CA 1
ATOM 1384 C C . PHE A 1 168 ? 9.120 -15.274 13.295 1.00 39.72 168 PHE A C 1
ATOM 1386 O O . PHE A 1 168 ? 8.121 -15.960 13.102 1.00 39.72 168 PHE A O 1
ATOM 1393 N N . GLU A 1 169 ? 10.122 -15.705 14.060 1.00 34.72 169 GLU A N 1
ATOM 1394 C CA . GLU A 1 169 ? 9.825 -16.500 15.231 1.00 34.72 169 GLU A CA 1
ATOM 1395 C C . GLU A 1 169 ? 8.875 -15.612 16.021 1.00 34.72 169 GLU A C 1
ATOM 1397 O O . GLU A 1 169 ? 9.245 -14.518 16.455 1.00 34.72 169 GLU A O 1
ATOM 1402 N N . ILE A 1 170 ? 7.615 -16.043 16.092 1.00 37.53 170 ILE A N 1
ATOM 1403 C CA . ILE A 1 170 ? 6.722 -15.667 17.175 1.00 37.53 170 ILE A CA 1
ATOM 1404 C C . ILE A 1 170 ? 7.509 -16.054 18.422 1.00 37.53 170 ILE A C 1
ATOM 1406 O O . ILE A 1 170 ? 7.535 -17.207 18.837 1.00 37.53 170 ILE A O 1
ATOM 1410 N N . SER A 1 171 ? 8.307 -15.117 18.914 1.00 35.59 171 SER A N 1
ATOM 1411 C CA . SER A 1 171 ? 8.913 -15.229 20.216 1.00 35.59 171 SER A CA 1
ATOM 1412 C C . SER A 1 171 ? 7.729 -15.159 21.156 1.00 35.59 171 SER A C 1
ATOM 1414 O O . SER A 1 171 ? 7.010 -14.160 21.149 1.00 35.59 171 SER A O 1
ATOM 1416 N N . ASP A 1 172 ? 7.544 -16.187 21.977 1.00 41.69 172 ASP A N 1
ATOM 1417 C CA . ASP A 1 172 ? 6.565 -16.229 23.071 1.00 41.69 172 ASP A CA 1
ATOM 1418 C C . ASP A 1 172 ? 6.763 -15.098 24.117 1.00 41.69 172 ASP A C 1
ATOM 1420 O O . ASP A 1 172 ? 6.161 -15.110 25.188 1.00 41.69 172 ASP A O 1
ATOM 1424 N N . ASN A 1 173 ? 7.599 -14.100 23.811 1.00 37.88 173 ASN A N 1
ATOM 1425 C CA . ASN A 1 173 ? 7.921 -12.931 24.612 1.00 37.88 173 ASN A CA 1
ATOM 1426 C C . ASN A 1 173 ? 7.313 -11.642 24.030 1.00 37.88 173 ASN A C 1
ATOM 1428 O O . ASN A 1 173 ? 7.997 -10.619 23.943 1.00 37.88 173 ASN A O 1
ATOM 1432 N N . GLU A 1 174 ? 6.032 -11.650 23.653 1.00 34.16 174 GLU A N 1
ATOM 1433 C CA . GLU A 1 174 ? 5.273 -10.396 23.707 1.00 34.16 174 GLU A CA 1
ATOM 1434 C C . GLU A 1 174 ? 5.293 -9.874 25.156 1.00 34.16 174 GLU A C 1
ATOM 1436 O O . GLU A 1 174 ? 5.073 -10.657 26.091 1.00 34.16 174 GLU A O 1
ATOM 1441 N N . PRO A 1 175 ? 5.501 -8.567 25.394 1.00 35.50 175 PRO A N 1
ATOM 1442 C CA . PRO A 1 175 ? 5.106 -7.986 26.660 1.00 35.50 175 PRO A CA 1
ATOM 1443 C C . PRO A 1 175 ? 3.578 -8.078 26.738 1.00 35.50 175 PRO A C 1
ATOM 1445 O O . PRO A 1 175 ? 2.856 -7.431 25.980 1.00 35.50 175 PRO A O 1
ATOM 1448 N N . LYS A 1 176 ? 3.096 -8.927 27.645 1.00 32.00 176 LYS A N 1
ATOM 1449 C CA . LYS A 1 176 ? 1.708 -8.912 28.121 1.00 32.00 176 LYS A CA 1
ATOM 1450 C C . LYS A 1 176 ? 1.401 -7.550 28.782 1.00 32.00 176 LYS A C 1
ATOM 1452 O O . LYS A 1 176 ? 2.351 -6.900 29.214 1.00 32.00 176 LYS A O 1
ATOM 1457 N N . PRO A 1 177 ? 0.117 -7.132 28.795 1.00 41.19 177 PRO A N 1
ATOM 1458 C CA . PRO A 1 177 ? -0.327 -5.744 28.985 1.00 41.19 177 PRO A CA 1
ATOM 1459 C C . PRO A 1 177 ? 0.281 -5.006 30.176 1.00 41.19 177 PRO A C 1
ATOM 1461 O O . PRO A 1 177 ? 0.498 -5.653 31.226 1.00 41.19 177 PRO A O 1
#